Protein AF-A0A950J2J5-F1 (afdb_monomer_lite)

Secondary structure (DSSP, 8-state):
---EEEEEEEEEE-TTT-SEEEEEEEEEETTEEEEEEEEEEEETTEEEEEEEEEEEEETTEEEEEEEE-------S---GGGGSPPPPP----PPPP----

Structure (mmCIF, N/CA/C/O backbone):
data_AF-A0A950J2J5-F1
#
_entry.id   AF-A0A950J2J5-F1
#
loop_
_atom_site.group_PDB
_atom_site.id
_atom_site.type_symbol
_atom_site.label_atom_id
_atom_site.label_alt_id
_atom_site.label_comp_id
_atom_site.label_asym_id
_atom_site.label_entity_id
_atom_site.label_seq_id
_atom_site.pdbx_PDB_ins_code
_atom_site.Cartn_x
_atom_site.Cartn_y
_atom_site.Cartn_z
_atom_site.occupancy
_atom_site.B_iso_or_equiv
_atom_site.auth_seq_id
_atom_site.auth_comp_id
_atom_site.auth_asym_id
_atom_site.auth_atom_id
_atom_site.pdbx_PDB_model_num
ATOM 1 N N . MET A 1 1 ? -3.944 16.585 19.157 1.00 53.31 1 MET A N 1
ATOM 2 C CA . MET A 1 1 ? -3.585 15.603 18.109 1.00 53.31 1 MET A CA 1
ATOM 3 C C . MET A 1 1 ? -3.813 14.214 18.663 1.00 53.31 1 MET A C 1
ATOM 5 O O . MET A 1 1 ? -3.378 13.956 19.778 1.00 53.31 1 MET A O 1
ATOM 9 N N . VAL A 1 2 ? -4.510 13.345 17.934 1.00 62.38 2 VAL A N 1
ATOM 10 C CA . VAL A 1 2 ? -4.600 11.928 18.308 1.00 62.38 2 VAL A CA 1
ATOM 11 C C . VAL A 1 2 ? -3.348 11.253 17.758 1.00 62.38 2 VAL A C 1
ATOM 13 O O . VAL A 1 2 ? -3.127 11.277 16.551 1.00 62.38 2 VAL A O 1
ATOM 16 N N . SER A 1 3 ? -2.498 10.726 18.641 1.00 77.31 3 SER A N 1
ATOM 17 C CA . SER A 1 3 ? -1.348 9.920 18.226 1.00 77.31 3 SER A CA 1
ATOM 18 C C . SER A 1 3 ? -1.852 8.650 17.542 1.00 77.31 3 SER A C 1
ATOM 20 O O . SER A 1 3 ? -2.818 8.038 18.012 1.00 77.31 3 SER A O 1
ATOM 22 N N . SER A 1 4 ? -1.222 8.275 16.432 1.00 86.25 4 SER A N 1
ATOM 23 C CA . SER A 1 4 ? -1.486 7.009 15.755 1.00 86.25 4 SER A CA 1
ATOM 24 C C . SER A 1 4 ? -0.212 6.180 15.712 1.00 86.25 4 SER A C 1
ATOM 26 O O . SER A 1 4 ? 0.882 6.717 15.533 1.00 86.25 4 SER A O 1
ATOM 28 N N . THR A 1 5 ? -0.346 4.874 15.913 1.00 92.06 5 THR A N 1
ATOM 29 C CA . THR A 1 5 ? 0.762 3.926 15.801 1.00 92.06 5 THR A CA 1
ATOM 30 C C . THR A 1 5 ? 0.495 3.016 14.622 1.00 92.06 5 THR A C 1
ATOM 32 O O . THR A 1 5 ? -0.551 2.376 14.564 1.00 92.06 5 THR A O 1
ATOM 35 N N . PHE A 1 6 ? 1.451 2.954 13.704 1.00 93.81 6 PHE A N 1
ATOM 36 C CA . PHE A 1 6 ? 1.434 2.064 12.553 1.00 93.81 6 PHE A CA 1
ATOM 37 C C . 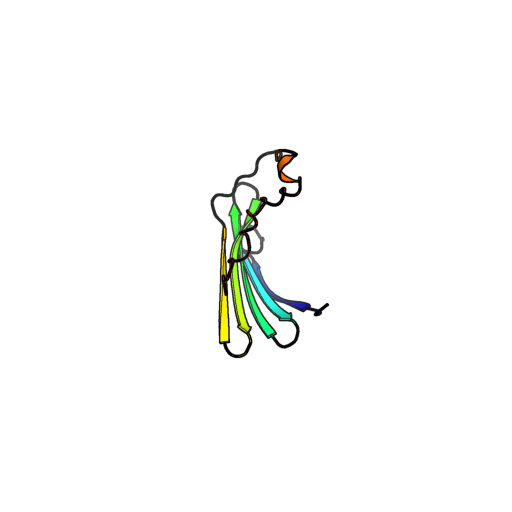PHE A 1 6 ? 2.474 0.965 12.752 1.00 93.81 6 PHE A C 1
ATOM 39 O O . PHE A 1 6 ? 3.601 1.235 13.173 1.00 93.81 6 PHE A O 1
ATOM 46 N N . THR A 1 7 ? 2.111 -0.279 12.459 1.00 97.12 7 THR A N 1
ATOM 47 C CA . THR A 1 7 ? 3.017 -1.421 12.592 1.00 97.12 7 THR A CA 1
ATOM 48 C C . THR A 1 7 ? 2.841 -2.356 11.411 1.00 97.12 7 THR A C 1
ATOM 50 O O . THR A 1 7 ? 1.748 -2.865 11.171 1.00 97.12 7 THR A O 1
ATOM 53 N N . VAL A 1 8 ? 3.933 -2.609 10.692 1.00 97.75 8 VAL A N 1
ATOM 54 C CA . VAL A 1 8 ? 3.977 -3.644 9.656 1.00 97.75 8 VAL A CA 1
ATOM 55 C C . VAL A 1 8 ? 3.942 -5.008 10.336 1.00 97.75 8 VAL A C 1
ATOM 57 O O . VAL A 1 8 ? 4.739 -5.277 11.233 1.00 97.75 8 VAL A O 1
ATOM 60 N N . THR A 1 9 ? 3.008 -5.8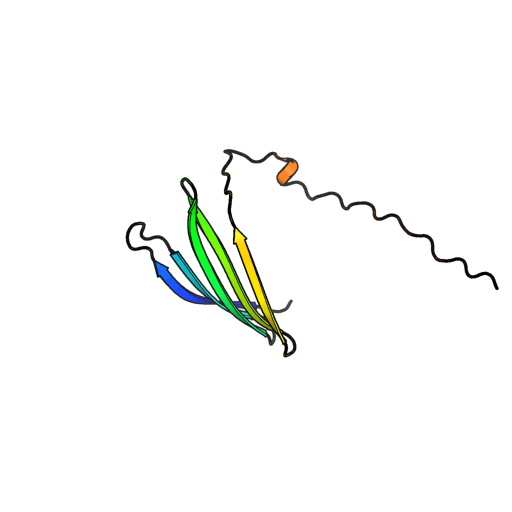58 9.923 1.00 98.19 9 THR A N 1
ATOM 61 C CA . THR A 1 9 ? 2.825 -7.210 10.470 1.00 98.19 9 THR A CA 1
ATOM 62 C C . THR A 1 9 ? 3.337 -8.297 9.539 1.00 98.19 9 THR A C 1
ATOM 64 O O . THR A 1 9 ? 3.583 -9.412 9.986 1.00 98.19 9 THR A O 1
ATOM 67 N N . GLY A 1 10 ? 3.511 -7.982 8.257 1.00 98.38 10 GLY A N 1
ATOM 68 C CA . GLY A 1 10 ? 3.972 -8.937 7.265 1.00 98.38 10 GLY A CA 1
ATOM 69 C C . GLY A 1 10 ? 4.401 -8.253 5.979 1.00 98.38 10 GLY A C 1
ATOM 70 O O . GLY A 1 10 ? 3.868 -7.209 5.598 1.00 98.38 10 GLY A O 1
ATOM 71 N N . VAL A 1 11 ? 5.381 -8.862 5.318 1.00 98.31 11 VAL A N 1
ATOM 72 C CA . VAL A 1 11 ? 5.849 -8.473 3.990 1.00 98.31 11 VAL A CA 1
ATOM 73 C C . VAL A 1 11 ? 5.996 -9.745 3.168 1.00 98.31 11 VAL A C 1
ATOM 75 O O . VAL A 1 11 ? 6.768 -10.634 3.524 1.00 98.31 11 VAL A O 1
ATOM 78 N N . THR A 1 12 ? 5.248 -9.841 2.077 1.00 98.56 12 THR A N 1
ATOM 79 C CA . THR A 1 12 ? 5.456 -10.851 1.042 1.00 98.56 12 THR A CA 1
ATOM 80 C C . THR A 1 12 ? 6.376 -10.258 -0.012 1.00 98.56 12 THR A C 1
ATOM 82 O O . THR A 1 12 ? 6.158 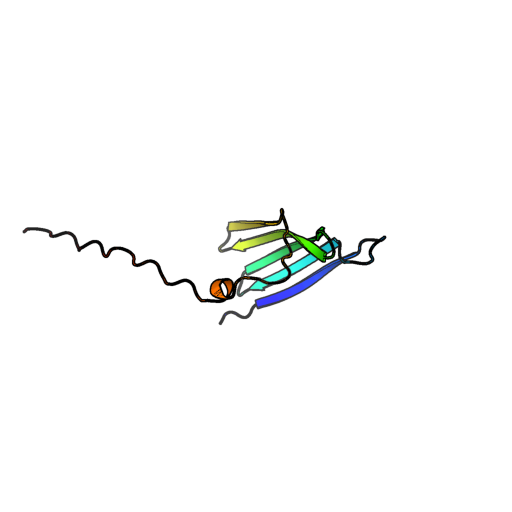-9.136 -0.467 1.00 98.56 12 THR A O 1
ATOM 85 N N . VAL A 1 13 ? 7.408 -11.008 -0.387 1.00 97.81 13 VAL A N 1
ATOM 86 C CA . VAL A 1 13 ? 8.392 -10.616 -1.397 1.00 97.81 13 VAL A CA 1
ATOM 87 C C . VAL A 1 13 ? 8.195 -11.489 -2.628 1.00 97.81 13 VAL A C 1
ATOM 89 O O . VAL A 1 13 ? 8.014 -12.700 -2.514 1.00 97.81 13 VAL A O 1
ATOM 92 N N . ASP A 1 14 ? 8.200 -10.859 -3.793 1.00 94.81 14 ASP A N 1
ATOM 93 C CA . ASP A 1 14 ? 8.166 -11.536 -5.080 1.00 94.81 14 ASP A CA 1
ATOM 94 C C . ASP A 1 14 ? 9.500 -12.254 -5.348 1.00 94.81 14 ASP A C 1
ATOM 96 O O . ASP A 1 14 ? 10.570 -11.662 -5.209 1.00 94.81 14 ASP A O 1
ATOM 100 N N . GLY A 1 15 ? 9.443 -13.538 -5.709 1.00 94.31 15 GLY A N 1
ATOM 101 C CA . GLY A 1 15 ? 10.634 -14.389 -5.838 1.00 94.31 15 GLY A CA 1
ATOM 102 C C . GLY A 1 15 ? 11.494 -14.119 -7.076 1.00 94.31 15 GLY A C 1
ATOM 103 O O . GLY A 1 15 ? 12.628 -14.588 -7.131 1.00 94.31 15 GLY A O 1
ATOM 104 N N . GLU A 1 16 ? 10.979 -13.377 -8.057 1.00 95.12 16 GLU A N 1
ATOM 105 C CA . GLU A 1 16 ? 11.701 -13.054 -9.293 1.00 95.12 16 GLU A CA 1
ATOM 106 C C . GLU A 1 16 ? 12.337 -11.664 -9.222 1.00 95.12 16 GLU A C 1
ATOM 108 O O . GLU A 1 16 ? 13.502 -11.475 -9.577 1.00 95.12 16 GLU A O 1
ATOM 113 N N . THR A 1 17 ? 11.571 -10.681 -8.752 1.00 95.19 17 THR A N 1
ATOM 114 C CA . THR A 1 17 ? 11.987 -9.274 -8.689 1.00 95.19 17 THR A CA 1
ATOM 115 C C . THR A 1 17 ? 12.619 -8.892 -7.357 1.00 95.19 17 THR A C 1
ATOM 117 O O . THR A 1 17 ? 13.271 -7.852 -7.281 1.00 95.19 17 THR A O 1
ATOM 120 N N . TYR A 1 18 ? 12.443 -9.713 -6.315 1.00 96.00 18 TYR A N 1
ATOM 121 C CA . TYR A 1 18 ? 12.871 -9.432 -4.941 1.00 96.00 18 TYR A CA 1
ATOM 122 C C . TYR A 1 18 ? 12.271 -8.138 -4.365 1.00 96.00 18 TYR A C 1
ATOM 124 O O . TYR A 1 18 ? 12.812 -7.551 -3.425 1.00 96.00 18 TYR A O 1
ATOM 132 N N . LEU A 1 19 ? 11.135 -7.691 -4.911 1.00 97.12 19 LEU A N 1
ATOM 133 C CA . LEU A 1 19 ? 10.394 -6.519 -4.450 1.00 97.12 19 LEU A CA 1
ATOM 134 C C . LEU A 1 19 ? 9.150 -6.936 -3.645 1.00 97.12 19 LEU A C 1
ATOM 136 O O . LEU A 1 19 ? 8.617 -8.027 -3.856 1.00 97.12 19 LEU A O 1
ATOM 140 N N . PRO A 1 20 ? 8.653 -6.100 -2.712 1.00 97.25 20 PRO A N 1
ATOM 141 C CA . PRO A 1 20 ? 7.470 -6.435 -1.922 1.00 97.25 20 PRO A CA 1
ATOM 142 C C . PRO A 1 20 ? 6.241 -6.581 -2.818 1.00 97.25 20 PRO A C 1
ATOM 144 O O . PRO A 1 20 ? 5.877 -5.622 -3.482 1.00 97.25 20 PRO A O 1
ATOM 147 N N . SER A 1 21 ? 5.567 -7.726 -2.825 1.00 97.88 21 SER A N 1
ATOM 148 C CA . SER A 1 21 ? 4.292 -7.908 -3.536 1.00 97.88 21 SER A CA 1
ATOM 149 C C . SER A 1 21 ? 3.085 -7.580 -2.654 1.00 97.88 21 SER A C 1
ATOM 151 O O . SER A 1 21 ? 2.037 -7.166 -3.153 1.00 97.88 21 SER A O 1
ATOM 153 N N . LEU A 1 22 ? 3.234 -7.703 -1.332 1.00 98.44 22 LEU A N 1
ATOM 154 C CA . LEU A 1 22 ? 2.198 -7.389 -0.351 1.00 98.44 22 LEU A CA 1
ATOM 155 C C . LEU A 1 22 ? 2.829 -6.924 0.960 1.00 98.44 22 LEU A C 1
ATOM 157 O O . LEU A 1 22 ? 3.755 -7.549 1.467 1.00 98.44 22 LEU A O 1
ATOM 161 N N . ILE A 1 23 ? 2.287 -5.864 1.545 1.00 98.50 23 ILE A N 1
ATOM 162 C CA . ILE A 1 23 ? 2.586 -5.444 2.914 1.00 98.50 23 ILE A CA 1
ATOM 163 C C . ILE A 1 23 ? 1.287 -5.502 3.704 1.00 98.50 23 ILE A C 1
ATOM 165 O O . ILE A 1 23 ? 0.302 -4.894 3.293 1.00 98.50 23 ILE A O 1
ATOM 169 N N . THR A 1 24 ? 1.275 -6.197 4.837 1.00 98.62 24 THR A N 1
ATOM 170 C CA . THR A 1 24 ? 0.162 -6.179 5.793 1.00 98.62 24 THR A CA 1
ATOM 171 C C . THR A 1 24 ? 0.540 -5.354 7.012 1.00 98.62 24 THR A C 1
ATOM 173 O O . THR A 1 24 ? 1.698 -5.335 7.438 1.00 98.62 24 THR A O 1
ATOM 176 N N . PHE A 1 25 ? -0.431 -4.651 7.584 1.00 98.00 25 PHE A N 1
ATOM 177 C CA . PHE A 1 25 ? -0.195 -3.763 8.712 1.00 98.00 25 PHE A CA 1
ATOM 178 C C . PHE A 1 25 ? -1.367 -3.736 9.685 1.00 98.00 25 PHE A C 1
ATOM 180 O O . PHE A 1 25 ? -2.516 -4.007 9.332 1.00 98.00 25 PHE A O 1
ATOM 187 N N . ASN A 1 26 ? -1.052 -3.313 10.903 1.00 97.31 26 ASN A N 1
ATOM 188 C CA . ASN A 1 26 ? -2.010 -2.886 11.906 1.00 97.31 26 ASN A CA 1
ATOM 189 C C . ASN A 1 26 ? -1.809 -1.393 12.173 1.00 97.31 26 ASN A C 1
ATOM 191 O O . ASN A 1 26 ? -0.686 -0.884 12.133 1.00 97.31 26 ASN A O 1
ATOM 195 N N . THR A 1 27 ? -2.890 -0.689 12.487 1.00 94.31 27 THR A N 1
ATOM 196 C CA . THR A 1 27 ? -2.825 0.686 12.979 1.00 94.31 27 THR A CA 1
ATOM 197 C C . THR A 1 27 ? -3.751 0.87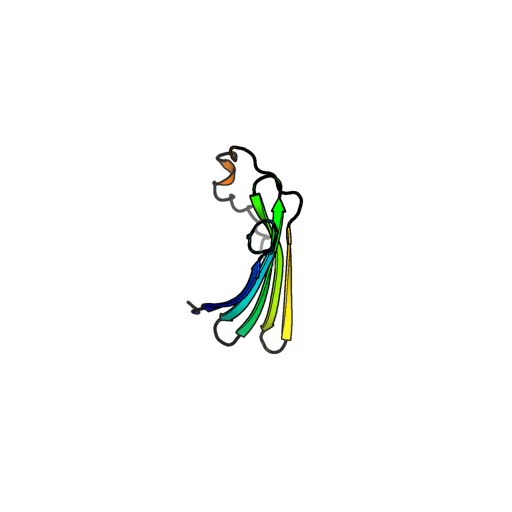9 14.170 1.00 94.31 27 THR A C 1
ATOM 199 O O . THR A 1 27 ? -4.799 0.237 14.283 1.00 94.31 27 THR A O 1
ATOM 202 N N . VAL A 1 28 ? -3.344 1.746 15.091 1.00 92.50 28 VAL A N 1
ATOM 203 C CA . VAL A 1 28 ? -4.133 2.139 16.258 1.00 92.50 28 VAL A CA 1
ATOM 204 C C . VAL A 1 28 ? -4.212 3.656 16.288 1.00 92.50 28 VAL A C 1
ATOM 206 O O . VAL A 1 28 ? -3.180 4.323 16.319 1.00 92.50 28 VAL A O 1
ATOM 209 N N . ALA A 1 29 ? -5.427 4.201 16.299 1.00 89.81 29 ALA A N 1
ATOM 210 C CA . ALA A 1 29 ? -5.685 5.634 16.405 1.00 89.81 29 ALA A CA 1
ATOM 211 C C . ALA A 1 29 ? -6.748 5.881 17.483 1.00 89.81 29 ALA A C 1
ATOM 213 O O . ALA A 1 29 ? -7.921 5.528 17.335 1.00 89.81 29 ALA A O 1
ATOM 214 N N . GLY A 1 30 ? -6.334 6.461 18.611 1.00 87.69 30 GLY A N 1
ATOM 215 C CA . GLY A 1 30 ? -7.201 6.591 19.783 1.00 87.69 30 GLY A CA 1
ATOM 216 C C . GLY A 1 30 ? -7.675 5.220 20.281 1.00 87.69 30 GLY A C 1
ATOM 217 O O . GLY A 1 30 ? -6.867 4.407 20.719 1.00 87.69 30 GLY A O 1
ATOM 218 N N . LYS A 1 31 ? -8.988 4.964 20.216 1.00 87.19 31 LYS A N 1
ATOM 219 C CA . LYS A 1 31 ? -9.600 3.674 20.598 1.00 87.19 31 LYS A CA 1
ATOM 220 C C . LYS A 1 31 ? -9.860 2.741 19.410 1.00 87.19 31 LYS A C 1
ATOM 222 O O . LYS A 1 31 ? -10.309 1.618 19.618 1.00 87.19 31 LYS A O 1
ATOM 227 N N . VAL A 1 32 ? -9.603 3.197 18.186 1.00 90.06 32 VAL A N 1
ATOM 228 C CA . VAL A 1 32 ? -9.859 2.426 16.968 1.00 90.06 32 VAL A CA 1
ATOM 229 C C . VAL A 1 32 ? -8.620 1.609 16.631 1.00 90.06 32 VAL A C 1
ATOM 231 O O . VAL A 1 32 ? -7.513 2.146 16.552 1.00 90.06 32 VAL A O 1
ATOM 234 N N . ARG A 1 33 ? -8.818 0.307 16.420 1.00 92.25 33 ARG A N 1
ATOM 235 C CA . ARG A 1 33 ? -7.818 -0.598 15.853 1.00 92.25 33 ARG A CA 1
ATOM 236 C C . ARG A 1 33 ? -8.247 -0.932 14.436 1.00 92.25 33 ARG A C 1
ATOM 238 O O . ARG A 1 33 ? -9.408 -1.267 14.211 1.00 92.25 33 ARG A O 1
ATOM 245 N N . ALA A 1 34 ? -7.313 -0.845 13.506 1.00 94.69 34 ALA A N 1
ATOM 246 C CA . ALA A 1 34 ? -7.537 -1.229 12.129 1.00 94.69 34 ALA A CA 1
ATOM 247 C C . ALA A 1 34 ? -6.438 -2.173 11.655 1.00 94.69 34 ALA A C 1
ATOM 249 O O . ALA A 1 34 ? -5.303 -2.143 12.138 1.00 94.69 34 ALA A O 1
ATOM 250 N N . THR A 1 35 ? -6.797 -2.997 10.686 1.00 97.38 35 THR A N 1
ATOM 251 C CA . THR A 1 35 ? -5.874 -3.856 9.949 1.00 97.38 35 THR A CA 1
ATOM 252 C C . THR A 1 35 ? -5.965 -3.494 8.481 1.00 97.38 35 THR A C 1
ATOM 254 O O . THR A 1 35 ? -6.990 -2.981 8.022 1.00 97.38 35 THR A O 1
ATOM 257 N N . GLY A 1 36 ? -4.900 -3.729 7.734 1.00 97.69 36 GLY A N 1
ATOM 258 C CA . GLY A 1 36 ? -4.915 -3.446 6.316 1.00 97.69 36 GLY A CA 1
ATOM 259 C C . GLY A 1 36 ? -3.772 -4.086 5.565 1.00 97.69 36 GLY A C 1
ATOM 260 O O . GLY A 1 36 ? -2.904 -4.758 6.127 1.00 97.69 36 GLY A O 1
ATOM 261 N N . SER A 1 37 ? -3.802 -3.869 4.261 1.00 98.44 37 SER A N 1
ATOM 262 C CA . SER A 1 37 ? -2.785 -4.353 3.350 1.00 98.44 37 SER A CA 1
ATOM 263 C C . SER A 1 37 ? -2.605 -3.418 2.169 1.00 98.44 37 SER A C 1
ATOM 265 O O . SER A 1 37 ? -3.555 -2.761 1.741 1.00 98.44 37 SER A O 1
ATOM 267 N N . VAL A 1 38 ? -1.399 -3.412 1.612 1.00 98.50 38 VAL A N 1
ATOM 268 C CA . VAL A 1 38 ? -1.067 -2.755 0.349 1.00 98.50 38 VAL A CA 1
ATOM 269 C C . VAL A 1 38 ? -0.400 -3.781 -0.556 1.00 98.50 38 VAL A C 1
ATOM 271 O O . VAL A 1 38 ? 0.652 -4.319 -0.216 1.00 98.50 38 VAL A O 1
ATOM 274 N N . ALA A 1 39 ? -1.038 -4.080 -1.681 1.00 98.56 39 ALA A N 1
ATOM 275 C CA . ALA A 1 39 ? -0.483 -4.911 -2.738 1.00 98.56 39 ALA A CA 1
ATOM 276 C C . ALA A 1 39 ? 0.283 -4.036 -3.728 1.00 98.56 39 ALA A C 1
ATOM 278 O O . ALA A 1 39 ? -0.137 -2.912 -4.014 1.00 98.56 39 ALA A O 1
ATOM 279 N N . TYR A 1 40 ? 1.369 -4.570 -4.271 1.00 98.31 40 TYR A N 1
ATOM 280 C CA . TYR A 1 40 ? 2.231 -3.886 -5.224 1.00 98.31 40 TYR A CA 1
ATOM 281 C C . TYR A 1 40 ? 2.462 -4.752 -6.455 1.00 98.31 40 TYR A C 1
ATOM 283 O O . TYR A 1 40 ? 2.450 -5.980 -6.384 1.00 98.31 40 TYR A O 1
ATOM 291 N N . ALA A 1 41 ? 2.684 -4.099 -7.587 1.00 97.31 41 ALA A N 1
ATOM 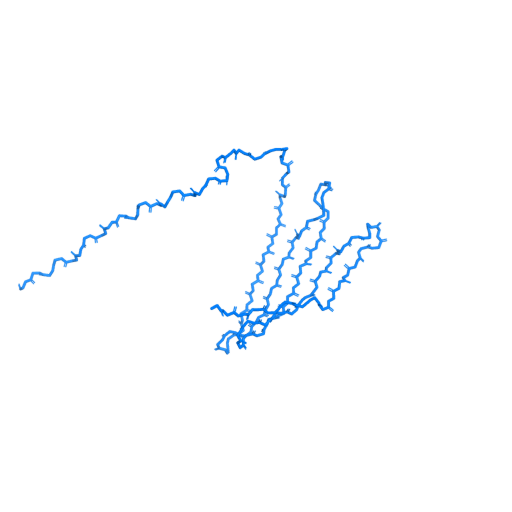292 C CA . ALA A 1 41 ? 3.081 -4.752 -8.820 1.00 97.31 41 ALA A CA 1
ATOM 293 C C . ALA A 1 41 ? 3.892 -3.794 -9.694 1.00 97.31 41 ALA A C 1
ATOM 295 O O . ALA A 1 41 ? 3.964 -2.584 -9.456 1.00 97.31 41 ALA A O 1
ATOM 296 N N . ARG A 1 42 ? 4.469 -4.339 -10.762 1.00 96.38 42 ARG A N 1
ATOM 297 C CA . ARG A 1 42 ? 5.147 -3.543 -11.778 1.00 96.38 42 ARG A CA 1
ATOM 298 C C . ARG A 1 42 ? 4.155 -2.667 -12.550 1.00 96.38 42 ARG A C 1
ATOM 300 O O . ARG A 1 42 ? 3.169 -3.162 -13.090 1.00 96.38 42 ARG A O 1
ATOM 307 N N . ALA A 1 43 ? 4.478 -1.386 -12.683 1.00 96.12 43 ALA A N 1
ATOM 308 C CA . ALA A 1 43 ? 3.831 -0.433 -13.575 1.00 96.12 43 ALA A CA 1
ATOM 309 C C . ALA A 1 43 ? 4.911 0.291 -14.397 1.00 96.12 43 ALA A C 1
ATOM 311 O O . ALA A 1 43 ? 5.599 1.191 -13.913 1.00 96.12 43 ALA A O 1
ATOM 312 N N . GLY A 1 44 ? 5.106 -0.140 -15.647 1.00 92.25 44 GLY A N 1
ATOM 313 C CA . GLY A 1 44 ? 6.213 0.330 -16.482 1.00 92.25 44 GLY A CA 1
ATOM 314 C C . GLY A 1 44 ? 7.577 -0.040 -15.886 1.00 92.25 44 GLY A C 1
ATOM 315 O O . GLY A 1 44 ? 7.886 -1.218 -15.685 1.00 92.25 44 GLY A O 1
ATOM 316 N N . ALA A 1 45 ? 8.403 0.969 -15.609 1.00 93.12 45 ALA A N 1
ATOM 317 C CA . ALA A 1 45 ? 9.709 0.801 -14.967 1.00 93.12 45 ALA A CA 1
ATOM 318 C C . ALA A 1 45 ? 9.651 0.836 -13.427 1.00 93.12 45 ALA A C 1
ATOM 320 O O . ALA A 1 45 ? 10.677 0.641 -12.782 1.00 93.12 45 ALA A O 1
ATOM 321 N N . TYR A 1 46 ? 8.478 1.080 -12.838 1.00 95.31 46 TYR A N 1
ATOM 322 C CA . TYR A 1 46 ? 8.325 1.321 -11.404 1.00 95.31 46 TYR A CA 1
ATOM 323 C C . TYR A 1 46 ? 7.567 0.191 -10.715 1.00 95.31 46 TYR A C 1
ATOM 325 O O . TYR A 1 46 ? 6.785 -0.530 -11.337 1.00 95.31 46 TYR A O 1
ATOM 333 N N . TRP A 1 47 ? 7.784 0.058 -9.411 1.00 96.75 47 TRP A N 1
ATOM 334 C CA . TRP A 1 47 ? 7.047 -0.859 -8.551 1.00 96.75 47 TRP A CA 1
ATOM 335 C C . TRP A 1 47 ? 6.048 -0.061 -7.724 1.00 96.75 47 TRP A C 1
ATOM 337 O O . TRP A 1 47 ? 6.435 0.740 -6.874 1.00 96.75 47 TRP A O 1
ATOM 347 N N . MET A 1 48 ? 4.766 -0.218 -8.030 1.00 97.88 48 MET A N 1
ATOM 348 C CA . MET A 1 48 ? 3.713 0.681 -7.568 1.00 97.88 48 MET A CA 1
ATOM 349 C C . MET A 1 48 ? 2.639 -0.080 -6.800 1.00 97.88 48 MET A C 1
ATOM 351 O O . MET A 1 48 ? 2.400 -1.254 -7.093 1.00 97.88 48 MET A O 1
ATOM 355 N N . PRO A 1 49 ? 1.963 0.568 -5.836 1.00 98.12 49 PRO A N 1
ATOM 356 C CA . PRO A 1 49 ? 0.791 -0.021 -5.212 1.00 98.12 49 PRO A CA 1
ATOM 357 C C . PRO A 1 49 ? -0.293 -0.266 -6.267 1.00 98.12 49 PRO A C 1
ATOM 359 O O . PRO A 1 49 ? -0.437 0.492 -7.214 1.00 98.12 49 PRO A O 1
ATOM 362 N N . THR A 1 50 ? -1.077 -1.319 -6.124 1.00 98.19 50 THR A N 1
ATOM 363 C CA . THR A 1 50 ? -2.205 -1.610 -7.027 1.00 98.19 50 THR A CA 1
ATOM 364 C C . THR A 1 50 ? -3.517 -1.631 -6.271 1.00 98.19 50 THR A C 1
ATOM 366 O O . THR A 1 50 ? -4.541 -1.173 -6.776 1.00 98.19 50 THR A O 1
ATOM 369 N N . VAL A 1 51 ? -3.489 -2.095 -5.023 1.00 98.44 51 VAL A N 1
ATOM 370 C CA . VAL A 1 51 ? -4.645 -2.116 -4.135 1.00 98.44 51 VAL A CA 1
ATOM 371 C C . VAL A 1 51 ? -4.188 -1.806 -2.721 1.00 98.44 51 VAL A C 1
ATOM 373 O O . VAL A 1 51 ? -3.236 -2.408 -2.233 1.00 98.44 51 VAL A O 1
ATOM 376 N N . ALA A 1 52 ? -4.901 -0.918 -2.041 1.00 98.31 52 ALA A N 1
ATOM 377 C CA . ALA A 1 52 ? -4.838 -0.782 -0.596 1.00 98.31 52 ALA A CA 1
ATOM 378 C C . ALA A 1 52 ? -6.213 -1.088 -0.019 1.00 98.31 52 ALA A C 1
ATOM 380 O O . ALA A 1 52 ? -7.233 -0.671 -0.570 1.00 98.31 52 ALA A O 1
ATOM 381 N N . SER A 1 53 ? -6.243 -1.806 1.092 1.00 98.12 53 SER A N 1
ATOM 382 C CA . SER A 1 53 ? -7.470 -2.072 1.832 1.00 98.12 53 SER A CA 1
ATOM 383 C C . SER A 1 53 ? -7.234 -1.920 3.319 1.00 98.12 53 SER A C 1
ATOM 385 O O . SER A 1 53 ? -6.184 -2.321 3.820 1.00 98.12 53 SER A O 1
ATOM 387 N N . ALA A 1 54 ? -8.225 -1.385 4.019 1.00 96.62 54 ALA A N 1
ATOM 388 C CA . ALA A 1 54 ? -8.229 -1.288 5.468 1.00 96.62 54 ALA A CA 1
ATOM 389 C C . ALA A 1 54 ? -9.608 -1.660 6.017 1.00 96.62 54 ALA A C 1
ATOM 391 O O . ALA A 1 54 ? -10.637 -1.405 5.386 1.00 96.62 54 ALA A O 1
ATOM 392 N N . ALA A 1 55 ? -9.622 -2.264 7.197 1.00 96.81 55 ALA A N 1
ATOM 393 C CA . ALA A 1 55 ? -10.827 -2.594 7.938 1.00 96.81 55 ALA A CA 1
ATOM 394 C C . ALA A 1 55 ? -10.643 -2.227 9.412 1.00 96.81 55 ALA A C 1
ATOM 396 O O . ALA A 1 55 ? -9.583 -2.487 9.992 1.00 96.81 55 ALA A O 1
ATOM 397 N N . ALA A 1 56 ? -11.671 -1.631 10.008 1.00 95.12 56 ALA A N 1
ATOM 398 C CA . ALA A 1 56 ? -11.675 -1.186 11.396 1.00 95.12 56 ALA A CA 1
ATOM 399 C C . ALA A 1 56 ? -13.088 -1.232 11.978 1.00 95.12 56 ALA A C 1
ATOM 401 O O . ALA A 1 56 ? -14.059 -1.102 11.238 1.00 95.12 56 ALA A O 1
ATOM 402 N N . ASP A 1 57 ? -13.195 -1.304 13.302 1.00 91.69 57 ASP A N 1
ATOM 403 C CA . ASP A 1 57 ? -14.446 -1.021 14.007 1.00 91.69 57 ASP A CA 1
ATOM 404 C C . ASP A 1 57 ? -14.443 0.434 14.485 1.00 91.69 57 ASP A C 1
ATOM 406 O O . ASP A 1 57 ? -13.653 0.827 15.351 1.00 91.69 57 ASP A O 1
ATOM 410 N N . VAL A 1 58 ? -15.330 1.254 13.921 1.00 88.00 58 VAL A N 1
ATOM 411 C CA . VAL A 1 58 ? -15.461 2.678 14.253 1.00 88.00 58 VAL A CA 1
ATOM 412 C C . VAL A 1 58 ? -16.802 2.891 14.939 1.00 88.00 58 VAL A C 1
ATOM 414 O O . VAL A 1 58 ? -17.850 2.655 14.351 1.00 88.00 58 VAL A O 1
ATOM 417 N N . ALA A 1 59 ? -16.775 3.315 16.206 1.00 87.81 59 ALA A N 1
ATOM 418 C CA . ALA A 1 59 ? -17.982 3.507 17.019 1.00 87.81 59 ALA A CA 1
ATOM 419 C C . ALA A 1 59 ? -18.909 2.268 17.066 1.00 87.81 59 ALA A C 1
ATOM 421 O O . ALA A 1 59 ? -20.130 2.391 17.083 1.00 87.81 59 ALA A O 1
ATOM 422 N N . GLY A 1 60 ? -18.317 1.067 17.085 1.00 86.94 60 GLY A N 1
ATOM 423 C CA . GLY A 1 60 ? -19.055 -0.201 17.118 1.00 86.94 60 GLY A CA 1
ATOM 424 C C . GLY A 1 60 ? -19.626 -0.643 15.768 1.00 86.94 60 GLY A C 1
ATOM 425 O O . GLY A 1 60 ? -20.396 -1.598 15.734 1.00 86.94 60 GLY A O 1
ATOM 426 N N . GLN A 1 61 ? -19.264 0.033 14.675 1.00 90.81 61 GLN A N 1
ATOM 427 C CA . GLN A 1 61 ? -19.656 -0.335 13.317 1.00 90.81 61 GLN A CA 1
ATOM 428 C C . GLN A 1 61 ? -18.437 -0.796 12.507 1.00 90.81 61 GLN A C 1
ATOM 430 O O . GLN A 1 61 ? -17.425 -0.086 12.491 1.00 90.81 61 GLN A O 1
ATOM 435 N N . PRO A 1 62 ? -18.520 -1.946 11.814 1.00 92.12 62 PRO A N 1
ATOM 436 C CA . PRO A 1 62 ? -17.447 -2.405 10.948 1.00 92.12 62 PRO A CA 1
ATOM 437 C C . PRO A 1 62 ? -17.377 -1.531 9.691 1.00 92.12 62 PRO A C 1
ATOM 439 O O . PRO A 1 62 ? -18.300 -1.504 8.875 1.00 92.12 62 PRO A O 1
ATOM 442 N N . THR A 1 63 ? -16.246 -0.860 9.507 1.00 95.00 63 THR A N 1
ATOM 443 C CA . THR A 1 63 ? -15.961 0.014 8.366 1.00 95.00 63 THR A CA 1
ATOM 444 C C . THR A 1 63 ? -14.836 -0.578 7.530 1.00 95.00 63 THR A C 1
ATOM 446 O O . THR A 1 63 ? -13.849 -1.098 8.057 1.00 95.00 63 THR A O 1
ATOM 449 N N . ARG A 1 64 ? -14.978 -0.506 6.204 1.00 95.88 64 ARG A N 1
ATOM 450 C CA . ARG A 1 64 ? -13.983 -0.995 5.246 1.00 95.88 64 ARG A CA 1
ATOM 451 C C . ARG A 1 64 ? -13.740 0.047 4.172 1.00 95.88 64 ARG A C 1
ATOM 453 O O . ARG A 1 64 ? -14.689 0.589 3.614 1.00 95.88 64 ARG A O 1
ATOM 460 N N . GLU A 1 65 ? -12.476 0.248 3.840 1.00 95.44 65 GLU A N 1
ATOM 461 C CA . GLU A 1 65 ? -12.057 1.094 2.730 1.00 95.44 65 GLU A CA 1
ATOM 462 C C . GLU A 1 65 ? -11.166 0.303 1.782 1.00 95.44 65 GLU A C 1
ATOM 464 O O . GLU A 1 65 ? -10.386 -0.562 2.194 1.00 95.44 65 GLU A O 1
ATOM 469 N N . ARG A 1 66 ? -11.293 0.600 0.490 1.00 97.44 66 ARG A N 1
ATOM 470 C CA . ARG A 1 66 ? -10.452 0.024 -0.550 1.00 97.44 66 ARG A CA 1
ATOM 471 C C . ARG A 1 66 ? -10.157 1.072 -1.604 1.00 97.44 66 ARG A C 1
ATOM 473 O O . ARG A 1 66 ? -11.074 1.669 -2.160 1.00 97.44 66 ARG A O 1
ATOM 480 N N . ILE A 1 67 ? -8.881 1.226 -1.921 1.00 98.12 67 ILE A N 1
ATOM 481 C CA . ILE A 1 67 ? -8.404 2.045 -3.028 1.00 98.12 67 ILE A CA 1
ATOM 482 C C . ILE A 1 67 ? -7.771 1.099 -4.041 1.00 98.12 67 ILE A C 1
ATOM 484 O O . ILE A 1 67 ? -6.989 0.224 -3.676 1.00 98.12 67 ILE A O 1
ATOM 488 N N . THR A 1 68 ? -8.148 1.242 -5.307 1.00 98.19 68 THR A N 1
ATOM 489 C CA . THR A 1 68 ? -7.543 0.497 -6.415 1.00 98.19 68 THR A CA 1
ATOM 490 C C . THR A 1 68 ? -6.920 1.498 -7.367 1.00 98.19 68 THR A C 1
ATOM 492 O O . THR A 1 68 ? -7.595 2.426 -7.813 1.00 98.19 68 THR A O 1
ATOM 495 N N . TRP A 1 69 ? -5.643 1.308 -7.673 1.00 98.06 69 TRP A N 1
ATOM 496 C CA . TRP A 1 69 ? -4.920 2.124 -8.634 1.00 98.06 69 TRP A CA 1
ATOM 497 C C . TRP A 1 69 ? -4.711 1.351 -9.927 1.00 98.06 69 TRP A C 1
ATOM 499 O O . TRP A 1 69 ? -4.405 0.159 -9.933 1.00 98.06 69 TRP A O 1
ATOM 509 N N . SER A 1 70 ? -4.890 2.052 -11.037 1.00 95.94 70 SER A N 1
ATOM 510 C CA . SER A 1 70 ? -4.681 1.534 -12.384 1.00 95.94 70 SER A CA 1
ATOM 511 C C . SER A 1 70 ? -4.320 2.689 -13.318 1.00 95.94 70 SER A C 1
ATOM 513 O O . SER A 1 70 ? -4.442 3.853 -12.938 1.00 95.94 70 SER A O 1
ATOM 515 N N . GLY A 1 71 ? -3.850 2.375 -14.529 1.00 95.94 71 GLY A N 1
ATOM 516 C CA . GLY A 1 71 ? -3.573 3.396 -15.546 1.00 95.94 71 GLY A CA 1
ATOM 517 C C . GLY A 1 71 ? -2.426 4.344 -15.187 1.00 95.94 71 GLY A C 1
ATOM 518 O O . GLY A 1 71 ? -2.490 5.531 -15.494 1.00 95.94 71 GLY A O 1
ATOM 519 N N . TYR A 1 72 ? -1.388 3.837 -14.518 1.00 96.62 72 TYR A N 1
ATOM 520 C CA . TYR A 1 72 ? -0.216 4.633 -14.161 1.00 96.62 72 TYR A CA 1
ATOM 521 C C . TYR A 1 72 ? 0.438 5.286 -15.383 1.00 96.62 72 TYR A C 1
ATOM 523 O O . TYR A 1 72 ? 0.709 4.624 -16.385 1.00 96.62 72 TYR A O 1
ATOM 531 N N . SER A 1 73 ? 0.744 6.578 -15.256 1.00 95.19 73 SER A N 1
ATOM 532 C CA . SER A 1 73 ? 1.504 7.355 -16.233 1.00 95.19 73 SER A CA 1
ATOM 533 C C . SER A 1 73 ? 2.636 8.096 -15.529 1.00 95.19 73 SER A C 1
ATOM 535 O O . SER A 1 73 ? 2.436 8.667 -14.456 1.00 95.19 73 SER A O 1
ATOM 537 N N . PHE A 1 74 ? 3.821 8.072 -16.137 1.00 94.00 74 PHE A N 1
ATOM 538 C CA . PHE A 1 74 ? 5.054 8.621 -15.571 1.00 94.00 74 PHE A CA 1
ATOM 539 C C . PHE A 1 74 ? 5.674 9.631 -16.545 1.00 94.00 74 PHE A C 1
ATOM 541 O O . PHE A 1 74 ? 6.649 9.309 -17.229 1.00 94.00 74 PHE A O 1
ATOM 548 N N . PRO A 1 75 ? 5.095 10.838 -16.675 1.00 93.25 75 PRO A N 1
ATOM 549 C CA . PRO A 1 75 ? 5.711 11.893 -17.465 1.00 93.25 75 PRO A CA 1
ATOM 550 C C . PRO A 1 75 ? 7.029 12.338 -16.813 1.00 93.25 75 PRO A C 1
ATOM 552 O O . PRO A 1 75 ? 7.180 12.286 -15.593 1.00 93.25 75 PRO A O 1
ATOM 555 N N . SER A 1 76 ? 7.980 12.811 -17.619 1.00 93.75 76 SER A N 1
ATOM 556 C CA . SER A 1 76 ? 9.274 13.312 -17.128 1.00 93.75 76 SER A CA 1
ATOM 557 C C . SER A 1 76 ? 9.145 14.546 -16.228 1.00 93.75 76 SER A C 1
ATOM 559 O O . SER A 1 76 ? 10.034 14.821 -15.424 1.00 93.75 76 SER A O 1
ATOM 561 N N . SER A 1 77 ? 8.042 15.285 -16.346 1.00 95.56 77 SER A N 1
ATOM 562 C CA . SER A 1 77 ? 7.690 16.392 -15.467 1.00 95.56 77 SER A CA 1
ATOM 563 C C . SER A 1 77 ? 6.175 16.564 -15.377 1.00 95.56 77 SER A C 1
ATOM 565 O O . SER A 1 77 ? 5.421 16.167 -16.267 1.00 95.56 77 SER A O 1
ATOM 567 N N . LEU A 1 78 ? 5.729 17.171 -14.278 1.00 93.06 78 LEU A N 1
ATOM 568 C CA . LEU A 1 78 ? 4.359 17.651 -14.124 1.00 93.06 78 LEU A CA 1
ATOM 569 C C . LEU A 1 78 ? 4.330 19.165 -14.373 1.00 93.06 78 LEU A C 1
ATOM 571 O O . LEU A 1 78 ? 5.299 19.850 -14.026 1.00 93.06 78 LEU A O 1
ATOM 575 N N . PRO A 1 79 ? 3.245 19.713 -14.948 1.00 93.19 79 PRO A N 1
ATOM 576 C CA . PRO A 1 79 ? 3.089 21.157 -15.075 1.00 93.19 79 PRO A CA 1
ATOM 577 C C . PRO A 1 79 ? 3.248 21.852 -13.710 1.00 93.19 79 PRO A C 1
ATOM 579 O O . PRO A 1 79 ? 2.708 21.352 -12.721 1.00 93.19 79 PRO A O 1
ATOM 582 N N . PRO A 1 80 ? 3.906 23.025 -13.613 1.00 91.56 80 PRO A N 1
ATOM 583 C CA . PRO A 1 80 ? 4.052 23.737 -12.338 1.00 91.56 80 PRO A CA 1
ATOM 584 C C . PRO A 1 80 ? 2.715 24.014 -11.634 1.00 91.56 80 PRO A C 1
ATOM 586 O O . PRO A 1 80 ? 2.642 24.007 -10.407 1.00 91.56 80 PRO A O 1
ATOM 589 N N . SER A 1 81 ? 1.637 24.185 -12.407 1.00 91.94 81 SER A N 1
ATOM 590 C CA . SER A 1 81 ? 0.273 24.364 -11.902 1.00 91.94 81 SER A CA 1
ATOM 591 C C . SER A 1 81 ? -0.240 23.191 -11.063 1.00 91.94 81 SER A C 1
ATOM 593 O O . SER A 1 81 ? -1.124 23.395 -10.239 1.00 91.94 81 SER A O 1
ATOM 595 N N . THR A 1 82 ? 0.301 21.980 -11.230 1.00 90.94 82 THR A N 1
ATOM 596 C CA . THR A 1 82 ? -0.064 20.801 -10.425 1.00 90.94 82 THR A CA 1
ATOM 597 C C . THR A 1 82 ? 0.279 20.977 -8.946 1.00 90.94 82 THR A C 1
ATOM 599 O O . THR A 1 82 ? -0.380 20.392 -8.091 1.00 90.94 82 THR A O 1
ATOM 602 N N . PHE A 1 83 ? 1.286 21.795 -8.637 1.00 92.31 83 PHE A N 1
ATOM 603 C CA . PHE A 1 83 ? 1.764 22.027 -7.271 1.00 92.31 83 PHE A CA 1
ATOM 604 C C . PHE A 1 83 ? 1.217 23.316 -6.651 1.00 92.31 83 PHE A C 1
ATOM 606 O O . PHE A 1 83 ? 1.583 23.670 -5.531 1.00 92.31 83 PHE A O 1
ATOM 613 N N . VAL A 1 84 ? 0.345 24.029 -7.364 1.00 92.94 84 VAL A N 1
ATOM 614 C CA . VAL A 1 84 ? -0.330 25.216 -6.841 1.00 92.94 84 VAL A CA 1
ATOM 615 C C . VAL A 1 84 ? -1.593 24.772 -6.111 1.00 92.94 84 VAL A C 1
ATOM 617 O O . VAL A 1 84 ? -2.371 23.970 -6.624 1.00 92.94 84 VAL A O 1
ATOM 620 N N . GLN A 1 85 ? -1.813 25.304 -4.908 1.00 88.62 85 GLN A N 1
ATOM 621 C CA . GLN A 1 85 ? -3.027 25.026 -4.146 1.00 88.62 85 GLN A CA 1
ATOM 622 C C . GLN A 1 85 ? -4.270 25.411 -4.974 1.00 88.62 85 GLN A C 1
ATOM 624 O O . GLN A 1 85 ? -4.342 26.544 -5.461 1.00 88.62 85 GLN A O 1
ATOM 629 N N . PRO A 1 86 ? -5.265 24.515 -5.124 1.00 82.56 86 PRO A N 1
ATOM 630 C CA . PRO A 1 86 ? -6.503 24.852 -5.811 1.00 82.56 86 PRO A CA 1
ATOM 631 C C . PRO A 1 86 ? -7.176 26.051 -5.143 1.00 82.56 86 PRO A C 1
ATOM 633 O O . PRO A 1 86 ? -7.347 26.083 -3.922 1.00 82.56 86 PRO A O 1
ATOM 636 N N . LYS A 1 87 ? -7.590 27.037 -5.942 1.00 83.12 87 LYS A N 1
ATOM 637 C CA . LYS A 1 87 ? -8.419 28.134 -5.441 1.00 83.12 87 LYS A CA 1
ATOM 638 C C . LYS A 1 87 ? -9.777 27.557 -5.045 1.00 83.12 87 LYS A C 1
ATOM 640 O O . LYS A 1 87 ? -10.419 26.896 -5.859 1.00 83.12 87 LYS A O 1
ATOM 645 N N . ALA A 1 88 ? -10.208 27.806 -3.809 1.00 79.94 88 ALA A N 1
ATOM 646 C CA . ALA A 1 88 ? -11.533 27.400 -3.359 1.00 79.94 88 ALA A CA 1
ATOM 647 C C . ALA A 1 88 ? -12.597 27.943 -4.323 1.00 79.94 88 ALA A C 1
ATOM 649 O O . ALA A 1 88 ? -12.573 29.122 -4.691 1.00 79.94 88 ALA A O 1
ATOM 650 N N . LEU A 1 89 ? -13.523 27.079 -4.737 1.00 77.69 89 LEU A N 1
ATOM 651 C CA . LEU A 1 89 ? -14.692 27.508 -5.490 1.00 77.69 89 LEU A CA 1
ATOM 652 C C . LEU A 1 89 ? -15.511 28.438 -4.588 1.00 77.69 89 LEU A C 1
ATOM 654 O O . LEU A 1 89 ? -15.844 28.077 -3.460 1.00 77.69 89 LEU A O 1
ATOM 658 N N . THR A 1 90 ? -15.824 29.641 -5.065 1.00 76.31 90 THR A N 1
ATOM 659 C CA . THR A 1 90 ? -16.793 30.521 -4.404 1.00 76.31 90 THR A CA 1
ATOM 660 C C . THR A 1 90 ? -18.148 29.826 -4.400 1.00 76.31 90 THR A C 1
ATOM 662 O O . THR A 1 90 ? -18.804 29.738 -5.437 1.00 76.31 90 THR A O 1
ATOM 665 N N . VAL A 1 91 ? -18.557 29.313 -3.241 1.00 76.88 91 VAL A N 1
ATOM 666 C CA . VAL A 1 91 ? -19.921 28.830 -3.028 1.00 76.88 91 VAL A CA 1
ATOM 667 C C . VAL A 1 91 ? -20.839 30.057 -3.038 1.00 76.88 91 VAL A C 1
ATOM 669 O O . VAL A 1 91 ? -20.568 30.999 -2.290 1.00 76.88 91 VAL A O 1
ATOM 672 N N . PRO A 1 92 ? -21.897 30.099 -3.867 1.00 72.69 92 PRO A N 1
ATOM 673 C CA . PRO A 1 92 ? -22.880 31.171 -3.798 1.00 72.69 92 PRO A CA 1
ATOM 674 C C . PRO A 1 92 ? -23.493 31.205 -2.396 1.00 72.69 92 PRO A C 1
ATOM 676 O O . PRO A 1 92 ? -24.087 30.222 -1.952 1.00 72.69 92 PRO A O 1
ATOM 679 N N . THR A 1 93 ? -23.357 32.326 -1.689 1.00 76.62 93 THR A N 1
ATOM 680 C CA . THR A 1 93 ? -24.080 32.546 -0.435 1.00 76.62 93 THR A CA 1
ATOM 681 C C . THR A 1 93 ? -25.570 32.608 -0.758 1.00 76.62 93 THR A C 1
ATOM 683 O O . THR A 1 93 ? -26.033 33.585 -1.345 1.00 76.62 93 THR A O 1
ATOM 686 N N . ILE A 1 94 ? -26.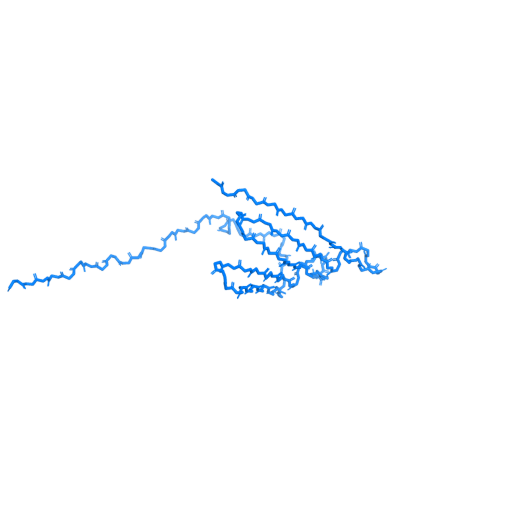324 31.567 -0.400 1.00 73.81 94 ILE A N 1
ATOM 687 C CA . ILE A 1 94 ? -27.788 31.603 -0.455 1.00 73.81 94 ILE A CA 1
ATOM 688 C C . ILE A 1 94 ? -28.246 32.628 0.599 1.00 73.81 94 ILE A C 1
ATOM 690 O O . ILE A 1 94 ? -27.900 32.467 1.773 1.00 73.81 94 ILE A O 1
ATOM 694 N N . PRO A 1 95 ? -28.975 33.696 0.222 1.00 79.00 95 PRO A N 1
ATOM 695 C CA . PRO A 1 95 ? -29.505 34.657 1.183 1.00 79.00 95 PRO A CA 1
ATOM 696 C C . PRO A 1 95 ? -30.431 33.962 2.192 1.00 79.00 95 PRO A C 1
ATOM 698 O O . PRO A 1 95 ? -31.159 33.044 1.805 1.00 79.00 95 PRO A O 1
ATOM 701 N N . PRO A 1 96 ? -30.453 34.388 3.467 1.00 78.81 96 PRO A N 1
ATOM 702 C CA . PRO A 1 96 ? -31.364 33.814 4.448 1.00 78.81 96 PRO A CA 1
ATOM 703 C C . PRO A 1 96 ? -32.831 33.991 4.009 1.00 78.81 96 PRO A C 1
ATOM 705 O O . PRO A 1 96 ? -33.172 35.028 3.424 1.00 78.81 96 PRO A O 1
ATOM 708 N N . PRO A 1 97 ? -33.712 33.011 4.291 1.00 73.00 97 PRO A N 1
ATOM 709 C CA . PRO A 1 97 ? -35.131 33.129 3.984 1.00 73.00 97 PRO A CA 1
ATOM 710 C C . PRO A 1 97 ? -35.727 34.317 4.746 1.00 73.00 97 PRO A C 1
ATOM 712 O O . PRO A 1 97 ? -35.610 34.414 5.969 1.00 73.00 97 PRO A O 1
ATOM 715 N N . ARG A 1 98 ? -36.365 35.241 4.018 1.00 75.88 98 ARG A N 1
ATOM 716 C CA . ARG A 1 98 ? -37.177 36.296 4.631 1.00 75.88 98 ARG A CA 1
ATOM 717 C C . ARG A 1 98 ? -38.467 35.658 5.133 1.00 75.88 98 ARG A C 1
ATOM 719 O O . ARG A 1 98 ? -39.329 35.317 4.330 1.00 75.88 98 ARG A O 1
ATOM 726 N N . PHE A 1 99 ? -38.595 35.507 6.445 1.00 71.56 99 PHE A N 1
ATOM 727 C CA . PHE A 1 99 ? -39.895 35.284 7.065 1.00 71.56 99 PHE A CA 1
ATOM 728 C C . PHE A 1 99 ? -40.564 36.648 7.243 1.00 71.56 99 PHE A C 1
ATOM 730 O O . PHE A 1 99 ? -40.042 37.508 7.953 1.00 71.56 99 PHE A O 1
ATOM 737 N N . SER A 1 100 ? -41.671 36.864 6.535 1.00 71.44 100 SER A N 1
ATOM 738 C CA . SER A 1 100 ? -42.572 37.986 6.798 1.00 71.44 100 SER A CA 1
ATOM 739 C C . SER A 1 100 ? -43.457 37.655 8.011 1.00 71.44 100 SER A C 1
ATOM 741 O O . SER A 1 100 ? -43.832 36.488 8.145 1.00 71.44 100 SER A O 1
ATOM 743 N N . PRO A 1 101 ? -43.739 38.638 8.888 1.00 70.88 101 PRO A N 1
ATOM 744 C CA . PRO A 1 101 ? -44.593 38.466 10.064 1.00 70.88 101 PRO A CA 1
ATOM 745 C C . PRO A 1 101 ? -46.062 38.222 9.707 1.00 70.88 101 PRO A C 1
ATOM 747 O O . PRO A 1 101 ? -46.485 38.648 8.606 1.00 70.88 101 PRO A O 1
#

Foldseek 3Di:
DFDKDKAWPDFDADPPPRHTQKIKIWMDTPPKIKIKMWGWDDDPPDIGTAKIKMWIQDPNRIDIDMDGDDDDDDDPDDDPVVPDDDDDDPDPDDDDDDDDD

Sequence (101 aa):
MVSSTFTVTGVTVDGETYLPSLITFNTVAGKVRATGSVAYARAGAYWMPTVASAAADVAGQPTRERITWSGYSFPSSLPPSTFVQPKALTVPTIPPPRFSP

Radius of gyration: 21.43 Å; chains: 1; bounding box: 58×53×38 Å

pLDDT: mean 91.11, std 9.08, range [53.31, 98.62]